Protein AF-A0A0M2K2W0-F1 (afdb_monomer_lite)

Structure (mmCIF, N/CA/C/O backbone):
data_AF-A0A0M2K2W0-F1
#
_entry.id   AF-A0A0M2K2W0-F1
#
loop_
_atom_site.group_PDB
_atom_site.id
_atom_site.type_symbol
_atom_site.label_atom_id
_atom_site.label_alt_id
_atom_site.label_comp_id
_atom_site.label_asym_id
_atom_site.label_entity_id
_atom_site.label_seq_id
_atom_site.pdbx_PDB_ins_code
_atom_site.Cartn_x
_atom_site.Cartn_y
_atom_site.Cartn_z
_atom_site.occupancy
_atom_site.B_iso_or_equiv
_atom_site.auth_seq_id
_atom_site.auth_comp_id
_atom_site.auth_asym_id
_atom_site.auth_atom_id
_atom_site.pdbx_PDB_model_num
ATOM 1 N N . MET A 1 1 ? 13.405 19.828 15.720 1.00 32.12 1 MET A N 1
ATOM 2 C CA . MET A 1 1 ? 12.940 18.439 15.913 1.00 32.12 1 MET A CA 1
ATOM 3 C C . MET A 1 1 ? 11.453 18.413 15.608 1.00 32.12 1 MET A C 1
ATOM 5 O O . MET A 1 1 ? 10.683 18.922 16.408 1.00 32.12 1 MET A O 1
ATOM 9 N N . SER A 1 2 ? 11.065 17.957 14.414 1.00 41.44 2 SER A N 1
ATOM 10 C CA . SER A 1 2 ? 9.647 17.821 14.065 1.00 41.44 2 SER A CA 1
ATOM 11 C C . SER A 1 2 ? 9.155 16.513 14.670 1.00 41.44 2 SER A C 1
ATOM 13 O O . SER A 1 2 ? 9.698 15.455 14.352 1.00 41.44 2 SER A O 1
ATOM 15 N N . ILE A 1 3 ? 8.200 16.587 15.592 1.00 45.81 3 ILE A N 1
ATOM 16 C CA . ILE A 1 3 ? 7.517 15.407 16.118 1.00 45.81 3 ILE A CA 1
ATOM 17 C C . ILE A 1 3 ? 6.744 14.850 14.922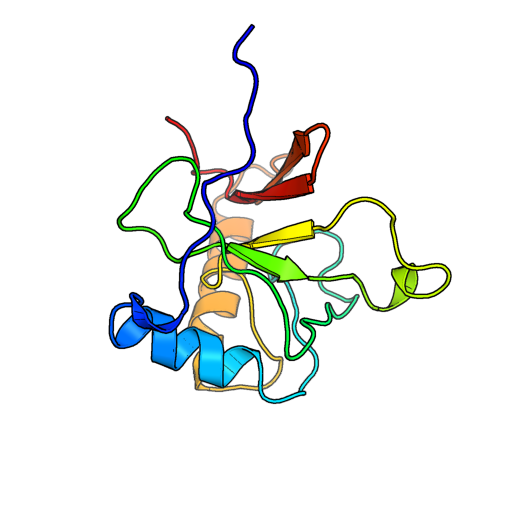 1.00 45.81 3 ILE A C 1
ATOM 19 O O . ILE A 1 3 ? 5.744 15.439 14.521 1.00 45.81 3 ILE A O 1
ATOM 23 N N . ARG A 1 4 ? 7.251 13.790 14.281 1.00 58.38 4 ARG A N 1
ATOM 24 C CA . ARG A 1 4 ? 6.547 13.119 13.181 1.00 58.38 4 ARG A CA 1
ATOM 25 C C . ARG A 1 4 ? 5.328 12.424 13.788 1.00 58.38 4 ARG A C 1
ATOM 27 O O . ARG A 1 4 ? 5.409 11.303 14.276 1.00 58.38 4 ARG A O 1
ATOM 34 N N . THR A 1 5 ? 4.228 13.161 13.882 1.00 59.94 5 THR A N 1
ATOM 35 C CA . THR A 1 5 ? 2.923 12.664 14.313 1.00 59.94 5 THR A CA 1
ATOM 36 C C . THR A 1 5 ? 2.387 11.701 13.265 1.00 59.94 5 THR A C 1
ATOM 38 O O . THR A 1 5 ? 2.499 11.976 12.071 1.00 59.94 5 THR A O 1
ATOM 41 N N . VAL A 1 6 ? 1.786 10.595 13.710 1.00 64.06 6 VAL A N 1
ATOM 42 C CA . VAL A 1 6 ? 1.026 9.705 12.825 1.00 64.06 6 VAL A CA 1
ATOM 43 C C . VAL A 1 6 ? -0.037 10.527 12.105 1.00 64.06 6 VAL A C 1
ATOM 45 O O . VAL A 1 6 ? -0.693 11.380 12.711 1.00 64.06 6 VAL A O 1
ATOM 48 N N . SER A 1 7 ? -0.175 10.291 10.804 1.00 66.44 7 SER A N 1
ATOM 49 C CA . SER A 1 7 ? -1.179 10.949 9.980 1.00 66.44 7 SER A CA 1
ATOM 50 C C . SER A 1 7 ? -2.582 10.779 10.566 1.00 66.44 7 SER A C 1
ATOM 52 O O . SER A 1 7 ? -2.862 9.767 11.201 1.00 66.44 7 SER A O 1
ATOM 54 N N . PRO A 1 8 ? -3.504 11.730 10.367 1.00 75.88 8 PRO A N 1
ATOM 55 C CA . PRO A 1 8 ? -4.855 11.600 10.898 1.00 75.88 8 PRO A CA 1
ATOM 56 C C . PRO A 1 8 ? -5.592 10.412 10.267 1.00 75.88 8 PRO A C 1
ATOM 58 O O . PRO A 1 8 ? -5.419 10.118 9.079 1.00 75.88 8 PRO A O 1
ATOM 61 N N . LEU A 1 9 ? -6.440 9.766 11.070 1.00 82.69 9 LEU A N 1
ATOM 62 C CA . LEU A 1 9 ? -7.324 8.688 10.636 1.00 82.69 9 LEU A CA 1
ATOM 63 C C . LEU A 1 9 ? -8.255 9.182 9.516 1.00 82.69 9 LEU A C 1
ATOM 65 O O . LEU A 1 9 ? -8.742 10.316 9.541 1.00 82.69 9 LEU A O 1
ATOM 69 N N . VAL A 1 10 ? -8.509 8.319 8.542 1.00 80.44 10 VAL A N 1
ATOM 70 C CA . VAL A 1 10 ? -9.434 8.541 7.433 1.00 80.44 10 VAL A CA 1
ATOM 71 C C . VAL A 1 10 ? -10.624 7.616 7.606 1.00 80.44 10 VAL A C 1
ATOM 73 O O . VAL A 1 10 ? -10.471 6.407 7.776 1.00 80.44 10 VAL A O 1
ATOM 76 N N . ILE A 1 11 ? -11.826 8.175 7.517 1.00 79.75 11 ILE A N 1
ATOM 77 C CA . ILE A 1 11 ? -13.041 7.370 7.479 1.00 79.75 11 ILE A CA 1
ATOM 78 C C . ILE A 1 11 ? -13.175 6.817 6.058 1.00 79.75 11 ILE A C 1
ATOM 80 O O . ILE A 1 11 ? -13.227 7.581 5.097 1.00 79.75 11 ILE A O 1
ATOM 84 N N . ALA A 1 12 ? -13.274 5.494 5.899 1.00 74.38 12 ALA A N 1
ATOM 85 C CA . ALA A 1 12 ? -13.389 4.859 4.578 1.00 74.38 12 ALA A CA 1
ATOM 86 C C . ALA A 1 12 ? -14.553 5.433 3.734 1.00 74.38 12 ALA A C 1
ATOM 88 O O . ALA A 1 12 ? -14.460 5.555 2.508 1.00 74.38 12 ALA A O 1
ATOM 89 N N . ALA A 1 13 ? -15.632 5.860 4.403 1.00 74.50 13 ALA A N 1
ATOM 90 C CA . ALA A 1 13 ? -16.786 6.526 3.800 1.00 74.50 13 ALA A CA 1
ATOM 91 C C . ALA A 1 13 ? -16.445 7.852 3.082 1.00 74.50 13 ALA A C 1
ATOM 93 O O . ALA A 1 13 ? -17.166 8.238 2.163 1.00 74.50 13 ALA A O 1
ATOM 94 N N . GLU A 1 14 ? -15.342 8.505 3.449 1.00 83.56 14 GLU A N 1
ATOM 95 C CA . GLU A 1 14 ? -14.880 9.788 2.901 1.00 83.56 14 GLU A CA 1
ATOM 96 C C . GLU A 1 14 ? -13.894 9.621 1.736 1.00 83.56 14 GLU A C 1
ATOM 98 O O . GLU A 1 14 ? -13.482 10.604 1.119 1.00 83.56 14 GLU A O 1
ATOM 103 N N . LEU A 1 15 ? -13.510 8.383 1.406 1.00 84.69 15 LEU A N 1
ATOM 104 C CA . LEU A 1 15 ? -12.627 8.120 0.277 1.00 84.69 15 LEU A CA 1
ATOM 105 C C . LEU A 1 15 ? -13.292 8.475 -1.052 1.00 84.69 15 LEU A C 1
ATOM 107 O O . LEU A 1 15 ? -14.423 8.070 -1.334 1.00 84.69 15 LEU A O 1
ATOM 111 N N . GLY A 1 16 ? -12.528 9.146 -1.916 1.00 88.25 16 GLY A N 1
ATOM 112 C CA . GLY A 1 16 ? -12.872 9.282 -3.326 1.00 88.25 16 GLY A CA 1
ATOM 113 C C . GLY A 1 16 ? -12.995 7.915 -4.010 1.00 88.25 16 GLY A C 1
ATOM 114 O O . GLY A 1 16 ? -12.414 6.921 -3.570 1.00 88.25 16 GLY A O 1
ATOM 115 N N . ARG A 1 17 ? -13.734 7.868 -5.126 1.00 90.94 17 ARG A N 1
ATOM 116 C CA . ARG A 1 17 ? -14.077 6.620 -5.837 1.00 90.94 17 ARG A CA 1
ATOM 117 C C . ARG A 1 17 ? -12.861 5.743 -6.143 1.00 90.94 17 ARG A C 1
ATOM 119 O O . ARG A 1 17 ? -12.923 4.537 -5.937 1.00 90.94 17 ARG A O 1
ATOM 126 N N . TYR A 1 18 ? -11.774 6.350 -6.620 1.00 91.81 18 TYR A N 1
ATOM 127 C CA . TYR A 1 18 ? -10.551 5.625 -6.959 1.00 91.81 18 TYR A CA 1
ATOM 128 C C . TYR A 1 18 ? -9.899 4.991 -5.723 1.00 91.81 18 TYR A C 1
ATOM 130 O O . TYR A 1 18 ? -9.664 3.788 -5.713 1.00 91.81 18 TYR A O 1
ATOM 138 N N . ALA A 1 19 ? -9.693 5.771 -4.655 1.00 91.94 19 ALA A N 1
ATOM 139 C CA . ALA A 1 19 ? -9.098 5.276 -3.415 1.00 91.94 19 ALA A CA 1
ATOM 140 C C . ALA A 1 19 ? -9.934 4.156 -2.782 1.00 91.94 19 ALA A C 1
ATOM 142 O O . ALA A 1 19 ? -9.375 3.164 -2.328 1.00 91.94 19 ALA A O 1
ATOM 143 N N . ARG A 1 20 ? -11.270 4.276 -2.813 1.00 92.38 20 ARG A N 1
ATOM 144 C CA . ARG A 1 20 ? -12.160 3.208 -2.345 1.00 92.38 20 ARG A CA 1
ATOM 145 C C . ARG A 1 20 ? -12.042 1.948 -3.192 1.00 92.38 20 ARG A C 1
ATOM 147 O O . ARG A 1 20 ? -11.820 0.883 -2.644 1.00 92.38 20 ARG A O 1
ATOM 154 N N . SER A 1 21 ? -12.130 2.072 -4.516 1.00 92.88 21 SER A N 1
ATOM 155 C CA . SER A 1 21 ? -11.994 0.917 -5.409 1.00 92.88 21 SER A CA 1
ATOM 156 C C . SER A 1 21 ? -10.644 0.221 -5.243 1.00 92.88 21 SER A C 1
ATOM 158 O O . SER A 1 21 ? -10.575 -0.997 -5.370 1.00 92.88 21 SER A O 1
ATOM 160 N N . ARG A 1 22 ? -9.573 0.984 -4.986 1.00 94.12 22 ARG A N 1
ATOM 161 C CA . ARG A 1 22 ? -8.244 0.430 -4.729 1.00 94.12 22 ARG A CA 1
ATOM 162 C C . ARG A 1 22 ? -8.187 -0.286 -3.383 1.00 94.12 22 ARG A C 1
ATOM 164 O O . ARG A 1 22 ? -7.666 -1.390 -3.342 1.00 94.12 22 ARG A O 1
ATOM 171 N N . LEU A 1 23 ? -8.744 0.308 -2.327 1.00 93.00 23 LEU A N 1
ATOM 172 C CA . LEU A 1 23 ? -8.866 -0.334 -1.017 1.00 93.00 23 LEU A CA 1
ATOM 173 C C . LEU A 1 23 ? -9.620 -1.661 -1.121 1.00 93.00 23 LEU A C 1
ATOM 175 O O . LEU A 1 23 ? -9.054 -2.689 -0.777 1.00 93.00 23 LEU A O 1
ATOM 179 N N . ASP A 1 24 ? -10.845 -1.630 -1.654 1.00 91.56 24 ASP A N 1
ATOM 180 C CA . ASP A 1 24 ? -11.713 -2.807 -1.767 1.00 91.56 24 ASP A CA 1
ATOM 181 C C . ASP A 1 24 ? -11.031 -3.924 -2.565 1.00 91.56 24 ASP A C 1
ATOM 183 O O . ASP A 1 24 ? -11.154 -5.096 -2.225 1.00 91.56 24 ASP A O 1
ATOM 187 N N . HIS A 1 25 ? -10.290 -3.555 -3.618 1.00 93.19 25 HIS A N 1
ATOM 188 C CA . HIS A 1 25 ? -9.501 -4.506 -4.386 1.00 93.19 25 HIS A CA 1
ATOM 189 C C . HIS A 1 25 ? -8.395 -5.138 -3.540 1.00 93.19 25 HIS A C 1
ATOM 191 O O . HIS A 1 25 ? -8.291 -6.355 -3.527 1.00 93.19 25 HIS A O 1
ATOM 197 N N . LEU A 1 26 ? -7.574 -4.330 -2.864 1.00 93.00 26 LEU A N 1
ATOM 198 C CA . LEU A 1 26 ? -6.411 -4.801 -2.106 1.00 93.00 26 LEU A CA 1
ATOM 199 C C . LEU A 1 26 ? -6.792 -5.601 -0.853 1.00 93.00 26 LEU A C 1
ATOM 201 O O . LEU A 1 26 ? -6.021 -6.433 -0.399 1.00 93.00 26 LEU A O 1
ATOM 205 N N . THR A 1 27 ? -7.970 -5.373 -0.279 1.00 90.31 27 THR A N 1
ATOM 206 C CA . THR A 1 27 ? -8.425 -6.086 0.922 1.00 90.31 27 THR A CA 1
ATOM 207 C C . THR A 1 27 ? -9.360 -7.255 0.595 1.00 90.31 27 THR A C 1
ATOM 209 O O . THR A 1 27 ? -10.261 -7.555 1.377 1.00 90.31 27 THR A O 1
ATOM 212 N N . ASP A 1 28 ? -9.175 -7.917 -0.553 1.00 88.69 28 ASP A N 1
ATOM 213 C CA . ASP A 1 28 ? -10.007 -9.050 -1.001 1.00 88.69 28 ASP A CA 1
ATOM 214 C C . ASP A 1 28 ? -9.642 -10.401 -0.344 1.00 88.69 28 ASP A C 1
ATOM 216 O O . ASP A 1 28 ? -10.283 -11.422 -0.602 1.00 88.69 28 ASP A O 1
ATOM 220 N N . GLY A 1 29 ? -8.638 -10.399 0.540 1.00 86.69 29 GLY A N 1
ATOM 221 C CA . GLY A 1 29 ? -8.155 -11.570 1.273 1.00 86.69 29 GLY A CA 1
ATOM 222 C C . GLY A 1 29 ? -7.011 -12.317 0.586 1.00 86.69 29 GLY A C 1
ATOM 223 O O . GLY A 1 29 ? -6.517 -13.299 1.142 1.00 86.69 29 GLY A O 1
ATOM 224 N N . ARG A 1 30 ? -6.568 -11.878 -0.597 1.00 90.25 30 ARG A N 1
ATOM 225 C CA . ARG A 1 30 ? -5.352 -12.398 -1.235 1.00 90.25 30 ARG A CA 1
ATOM 226 C C . ARG A 1 30 ? -4.091 -11.832 -0.563 1.00 90.25 30 ARG A C 1
ATOM 228 O O . ARG A 1 30 ? -4.144 -10.753 0.025 1.00 90.25 30 ARG A O 1
ATOM 235 N N . PRO A 1 31 ? -2.941 -12.524 -0.679 1.00 91.06 31 PRO A N 1
ATOM 236 C CA . PRO A 1 31 ? -1.664 -11.994 -0.211 1.00 91.06 31 PRO A CA 1
ATOM 237 C C . PRO A 1 31 ? -1.319 -10.665 -0.892 1.00 91.06 31 PRO A C 1
ATOM 239 O O . PRO A 1 31 ? -1.359 -10.565 -2.124 1.00 91.06 31 PRO A O 1
ATOM 242 N N . LEU A 1 32 ? -0.969 -9.666 -0.085 1.00 93.25 32 LEU A N 1
ATOM 243 C CA . LEU A 1 32 ? -0.482 -8.371 -0.545 1.00 93.25 32 LEU A CA 1
ATOM 244 C C . LEU A 1 32 ? 1.035 -8.315 -0.444 1.00 93.25 32 LEU A C 1
ATOM 246 O O . LEU A 1 32 ? 1.630 -8.949 0.414 1.00 93.25 32 LEU A O 1
ATOM 250 N N . TYR A 1 33 ? 1.650 -7.503 -1.288 1.00 94.62 33 TYR A N 1
ATOM 251 C CA . TYR A 1 33 ? 3.090 -7.294 -1.335 1.00 94.62 33 TYR A CA 1
ATOM 252 C C . TYR A 1 33 ? 3.388 -5.809 -1.492 1.00 94.62 33 TYR A C 1
ATOM 254 O O . TYR A 1 33 ? 2.508 -5.025 -1.873 1.00 94.62 33 TYR A O 1
ATOM 262 N N . ILE A 1 34 ? 4.634 -5.441 -1.205 1.00 95.25 34 ILE A N 1
ATOM 263 C CA . ILE A 1 34 ? 5.159 -4.087 -1.375 1.00 95.25 34 ILE A CA 1
ATOM 264 C C . ILE A 1 34 ? 6.278 -4.152 -2.424 1.00 95.25 34 ILE A C 1
ATOM 266 O O . ILE A 1 34 ? 7.425 -4.423 -2.065 1.00 95.25 34 ILE A O 1
ATOM 270 N N . PRO A 1 35 ? 5.961 -3.957 -3.717 1.00 94.81 35 PRO A N 1
ATOM 271 C CA . PRO A 1 35 ? 6.957 -3.990 -4.784 1.00 94.81 35 PRO A CA 1
ATOM 272 C C . PRO A 1 35 ? 8.092 -2.996 -4.531 1.00 94.81 35 PRO A C 1
ATOM 274 O O . PRO A 1 35 ? 7.828 -1.847 -4.173 1.00 94.81 35 PRO A O 1
ATOM 277 N N . GLY A 1 36 ? 9.342 -3.422 -4.727 1.00 90.69 36 GLY A N 1
ATOM 278 C CA . GLY A 1 36 ? 10.521 -2.569 -4.550 1.00 90.69 36 GLY A CA 1
ATOM 279 C C . GLY A 1 36 ? 10.942 -2.326 -3.096 1.00 90.69 36 GLY A C 1
ATOM 280 O O . GLY A 1 36 ? 11.899 -1.587 -2.858 1.00 90.69 36 GLY A O 1
ATOM 281 N N . PHE A 1 37 ? 10.254 -2.924 -2.120 1.00 89.38 37 PHE A N 1
ATOM 282 C CA . PHE A 1 37 ? 10.705 -2.961 -0.730 1.00 89.38 37 PHE A CA 1
ATOM 283 C C . PHE A 1 37 ? 11.513 -4.239 -0.473 1.00 89.38 37 PHE A C 1
ATOM 285 O O . PHE A 1 37 ? 11.187 -5.292 -1.010 1.00 89.38 37 PHE A O 1
ATOM 292 N N . ASP A 1 38 ? 12.551 -4.172 0.365 1.00 76.50 38 ASP A N 1
ATOM 293 C CA . ASP A 1 38 ? 13.526 -5.265 0.562 1.00 76.50 38 ASP A CA 1
ATOM 294 C C . ASP A 1 38 ? 12.903 -6.608 1.001 1.00 76.50 38 ASP A C 1
ATOM 296 O O . ASP A 1 38 ? 13.532 -7.661 0.890 1.00 76.50 38 ASP A O 1
ATOM 300 N N . THR A 1 39 ? 11.660 -6.586 1.483 1.00 71.62 39 THR A N 1
ATOM 301 C CA . THR A 1 39 ? 10.874 -7.760 1.873 1.00 71.62 39 THR A CA 1
ATOM 302 C C . THR A 1 39 ? 9.757 -8.090 0.880 1.00 71.62 39 THR A C 1
ATOM 304 O O . THR A 1 39 ? 8.737 -8.642 1.265 1.00 71.62 39 THR A O 1
ATOM 307 N N . GLU A 1 40 ? 9.937 -7.803 -0.411 1.00 69.31 40 GLU A N 1
ATOM 308 C CA . GLU A 1 40 ? 8.958 -8.088 -1.475 1.00 69.31 40 GLU A CA 1
ATOM 309 C C . GLU A 1 40 ? 8.487 -9.554 -1.512 1.00 69.31 40 GLU A C 1
ATOM 311 O O . GLU A 1 40 ? 7.362 -9.830 -1.908 1.00 69.31 40 GLU A O 1
ATOM 316 N N . ALA A 1 41 ? 9.320 -10.498 -1.060 1.00 74.69 41 ALA A N 1
ATOM 317 C CA . ALA A 1 41 ? 8.962 -11.914 -0.954 1.00 74.69 41 ALA A CA 1
ATOM 318 C C . ALA A 1 41 ? 8.086 -12.254 0.271 1.00 74.69 41 ALA A C 1
ATOM 320 O O . ALA A 1 41 ? 7.532 -13.353 0.336 1.00 74.69 41 ALA A O 1
ATOM 321 N N . ASP A 1 42 ? 7.983 -11.349 1.245 1.00 83.75 42 ASP A N 1
ATOM 322 C CA . ASP A 1 42 ? 7.198 -11.521 2.463 1.00 83.75 42 ASP A CA 1
ATOM 323 C C . ASP A 1 42 ? 5.827 -10.854 2.290 1.00 83.75 42 ASP A C 1
ATOM 325 O O . ASP A 1 42 ? 5.744 -9.623 2.183 1.00 83.75 42 ASP A O 1
ATOM 329 N N . PRO A 1 43 ? 4.738 -11.636 2.216 1.00 88.06 43 PRO A N 1
ATOM 330 C CA . PRO A 1 43 ? 3.422 -11.059 2.075 1.00 88.06 43 PRO A CA 1
ATOM 331 C C . PRO A 1 43 ? 3.070 -10.220 3.302 1.00 88.06 43 PRO A C 1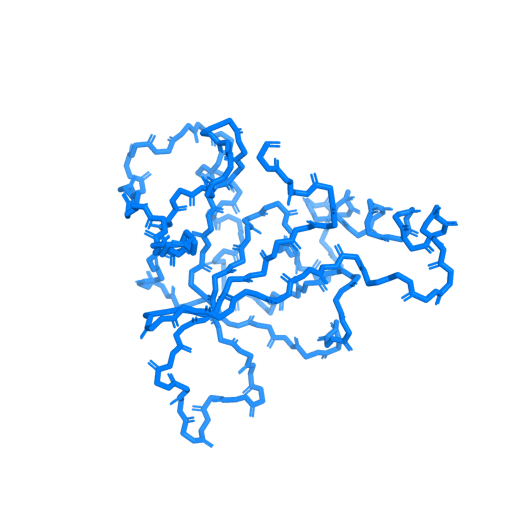
ATOM 333 O O . PRO A 1 43 ? 3.369 -10.553 4.448 1.00 88.06 43 PRO A O 1
ATOM 336 N N . VAL A 1 44 ? 2.358 -9.131 3.055 1.00 88.88 44 VAL A N 1
ATOM 337 C CA . VAL A 1 44 ? 1.703 -8.352 4.090 1.00 88.88 44 VAL A CA 1
ATOM 338 C C . VAL A 1 44 ? 0.223 -8.697 4.148 1.00 88.88 44 VAL A C 1
ATOM 340 O O . VAL A 1 44 ? -0.432 -8.995 3.149 1.00 88.88 44 VAL A O 1
ATOM 343 N N . VAL A 1 45 ? -0.322 -8.636 5.351 1.00 85.25 45 VAL A N 1
ATOM 344 C CA . VAL A 1 45 ? -1.722 -8.875 5.656 1.00 85.25 45 VAL A CA 1
ATOM 345 C C . VAL A 1 45 ? -2.342 -7.560 6.104 1.00 85.25 45 VAL A C 1
ATOM 347 O O . VAL A 1 45 ? -1.876 -6.917 7.047 1.00 85.25 45 VAL A O 1
ATOM 350 N N . ALA A 1 46 ? -3.428 -7.176 5.439 1.00 81.69 46 ALA A N 1
ATOM 351 C CA . ALA A 1 46 ? -4.344 -6.152 5.917 1.00 81.69 46 ALA A CA 1
ATOM 352 C C . ALA A 1 46 ? -5.563 -6.849 6.529 1.00 81.69 46 ALA A C 1
ATOM 354 O O . ALA A 1 46 ? -6.227 -7.652 5.874 1.00 81.69 46 ALA A O 1
ATOM 355 N N . THR A 1 47 ? -5.865 -6.578 7.798 1.00 64.94 47 THR A N 1
ATOM 356 C CA . THR A 1 47 ? -7.068 -7.140 8.428 1.00 64.94 47 THR A CA 1
ATOM 357 C C . THR A 1 47 ? -8.323 -6.441 7.894 1.00 64.94 47 THR A C 1
ATOM 359 O O . THR A 1 47 ? -8.277 -5.279 7.500 1.00 64.94 47 THR A O 1
ATOM 362 N N . GLY A 1 48 ? -9.484 -7.105 7.921 1.00 57.22 48 GLY A N 1
ATOM 363 C CA . GLY A 1 48 ? -10.759 -6.499 7.490 1.00 57.22 48 GLY A CA 1
ATOM 364 C C . GLY A 1 48 ? -11.206 -5.279 8.318 1.00 57.22 48 GLY A C 1
ATOM 365 O O . GLY A 1 48 ? -12.151 -4.590 7.946 1.00 57.22 48 GLY A O 1
ATOM 366 N N . THR A 1 49 ? -10.524 -4.996 9.432 1.00 66.38 49 THR A N 1
ATOM 367 C CA . THR A 1 49 ? -10.696 -3.804 10.278 1.00 66.38 49 THR A CA 1
ATOM 368 C C . THR A 1 49 ? -9.507 -2.844 10.186 1.00 66.38 49 THR A C 1
ATOM 370 O O . THR A 1 49 ? -9.324 -2.017 11.080 1.00 66.38 49 THR A O 1
ATOM 373 N N . ALA A 1 50 ? -8.663 -2.975 9.159 1.00 77.06 50 ALA A N 1
ATOM 374 C CA . ALA A 1 50 ? -7.467 -2.164 9.004 1.00 77.06 50 ALA A CA 1
ATOM 375 C C . ALA A 1 50 ? -7.820 -0.673 8.970 1.00 77.06 50 ALA A C 1
ATOM 377 O O . ALA A 1 50 ? -8.689 -0.215 8.223 1.00 77.06 50 ALA A O 1
ATOM 378 N N . ALA A 1 51 ? -7.137 0.085 9.822 1.00 86.31 51 ALA A N 1
ATOM 379 C CA . ALA A 1 51 ? -7.304 1.519 9.896 1.00 86.31 51 ALA A CA 1
ATOM 380 C C . ALA A 1 51 ? -6.658 2.188 8.677 1.00 86.31 51 ALA A C 1
ATOM 382 O O . ALA A 1 51 ? -5.613 1.761 8.178 1.00 86.31 51 ALA A O 1
ATOM 383 N N . LEU A 1 52 ? -7.298 3.258 8.212 1.00 90.94 52 LEU A N 1
ATOM 384 C CA . LEU A 1 52 ? -6.792 4.102 7.143 1.00 90.94 52 LEU A CA 1
ATOM 385 C C . LEU A 1 52 ? -6.310 5.424 7.706 1.00 90.94 52 LEU A C 1
ATOM 387 O O . LEU A 1 52 ? -6.965 6.017 8.559 1.00 90.94 52 LEU A O 1
ATOM 391 N N . TYR A 1 53 ? -5.209 5.924 7.169 1.00 91.06 53 TYR A N 1
ATOM 392 C CA . TYR A 1 53 ? -4.601 7.175 7.593 1.00 91.06 53 TYR A CA 1
ATOM 393 C C . TYR A 1 53 ? -4.293 8.040 6.378 1.00 91.06 53 TYR A C 1
ATOM 395 O O . TYR A 1 53 ? -4.075 7.538 5.277 1.00 91.06 53 TYR A O 1
ATOM 403 N N . ARG A 1 54 ? -4.279 9.363 6.544 1.00 89.94 54 ARG A N 1
ATOM 404 C CA . ARG A 1 54 ? -3.889 10.258 5.447 1.00 89.94 54 ARG A CA 1
ATOM 405 C C . ARG A 1 54 ? -2.426 10.038 5.075 1.00 89.94 54 ARG A C 1
ATOM 407 O O . ARG A 1 54 ? -1.618 9.636 5.908 1.00 89.94 54 ARG A O 1
ATOM 414 N N . HIS A 1 55 ? -2.062 10.359 3.842 1.00 89.50 55 HIS A N 1
ATOM 415 C CA . HIS A 1 55 ? -0.647 10.467 3.522 1.00 89.50 55 HIS A CA 1
ATOM 416 C C . HIS A 1 55 ? -0.046 11.683 4.259 1.00 89.50 55 HIS A C 1
ATOM 418 O O . HIS A 1 55 ? -0.688 12.739 4.280 1.00 89.50 55 HIS A O 1
ATOM 424 N N . PRO A 1 56 ? 1.135 11.566 4.894 1.00 84.75 56 PRO A N 1
ATOM 425 C CA . PRO A 1 56 ? 1.681 12.622 5.750 1.00 84.75 56 PRO A CA 1
ATOM 426 C C . PRO A 1 56 ? 2.117 13.881 4.9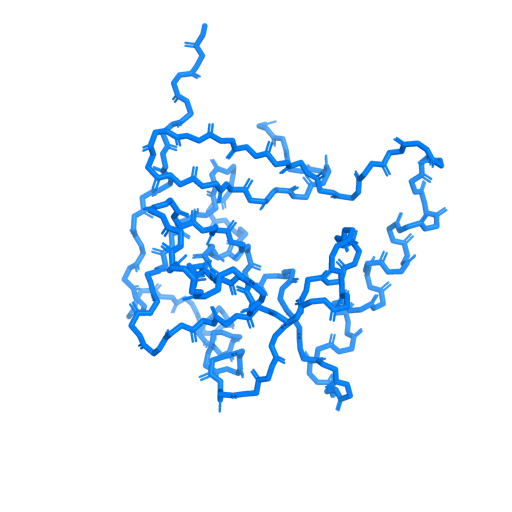92 1.00 84.75 56 PRO A C 1
ATOM 428 O O . PRO A 1 56 ? 2.171 14.948 5.599 1.00 84.75 56 PRO A O 1
ATOM 431 N N . TYR A 1 57 ? 2.409 13.776 3.692 1.00 83.81 57 TYR A N 1
ATOM 432 C CA . TYR A 1 57 ? 2.925 14.902 2.900 1.00 83.81 57 TYR A CA 1
ATOM 433 C C . TYR A 1 57 ? 1.938 15.466 1.879 1.00 83.81 57 TYR A C 1
ATOM 435 O O . TYR A 1 57 ? 2.053 16.630 1.507 1.00 83.81 57 TYR A O 1
ATOM 443 N N . SER A 1 58 ? 0.927 14.702 1.458 1.00 83.06 58 SER A N 1
ATOM 444 C CA . SER A 1 58 ? -0.060 15.202 0.501 1.00 83.06 58 SER A CA 1
ATOM 445 C C . SER A 1 58 ? -1.436 14.574 0.673 1.00 83.06 58 SER A C 1
ATOM 447 O O . SER A 1 58 ? -1.607 13.363 0.621 1.00 83.06 58 SER A O 1
ATOM 449 N N . VAL A 1 59 ? -2.470 15.410 0.760 1.00 81.25 59 VAL A N 1
ATOM 450 C CA . VAL A 1 59 ? -3.864 14.938 0.778 1.00 81.25 59 VAL A CA 1
ATOM 451 C C . VAL A 1 59 ? -4.349 14.411 -0.577 1.00 81.25 59 VAL A C 1
ATOM 453 O O . VAL A 1 59 ? -5.424 13.817 -0.631 1.00 81.25 59 VAL A O 1
ATOM 456 N N .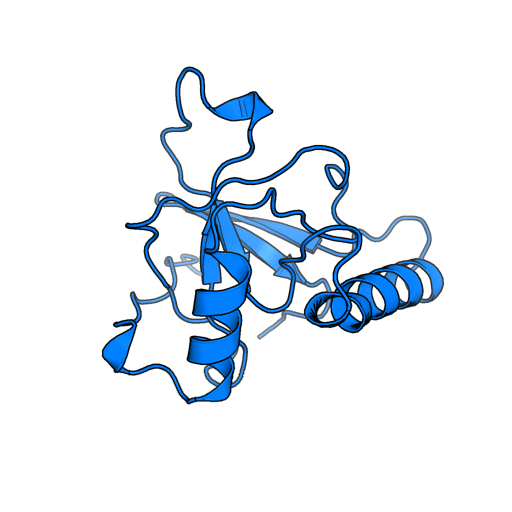 SER A 1 60 ? -3.601 14.648 -1.663 1.00 84.38 60 SER A N 1
ATOM 457 C CA . SER A 1 60 ? -3.916 14.102 -2.988 1.00 84.38 60 SER A CA 1
ATOM 458 C C . SER A 1 60 ? -3.360 12.694 -3.202 1.00 84.38 60 SER A C 1
ATOM 460 O O . SER A 1 60 ? -3.848 11.985 -4.082 1.00 84.38 60 SER A O 1
ATOM 462 N N . GLN A 1 61 ? -2.364 12.285 -2.410 1.00 89.38 61 GLN A N 1
ATOM 463 C CA . GLN A 1 61 ? -1.832 10.927 -2.447 1.00 89.38 61 GLN A CA 1
ATOM 464 C C . GLN A 1 61 ? -2.822 9.941 -1.826 1.00 89.38 61 GLN A C 1
ATOM 466 O O . GLN A 1 61 ? -3.686 10.301 -1.018 1.00 89.38 61 GLN A O 1
ATOM 471 N N . LEU A 1 62 ? -2.705 8.675 -2.231 1.00 92.88 62 LEU A N 1
ATOM 472 C CA . LEU A 1 62 ? -3.549 7.630 -1.676 1.00 92.88 62 LEU A CA 1
ATOM 473 C C . LEU A 1 62 ? -3.298 7.467 -0.161 1.00 92.88 62 LEU A C 1
ATOM 475 O O . LEU A 1 62 ? -2.166 7.634 0.297 1.00 92.88 62 LEU A O 1
ATOM 479 N N . PRO A 1 63 ? -4.347 7.152 0.622 1.00 93.56 63 PRO A N 1
ATOM 480 C CA . PRO A 1 63 ? -4.220 6.884 2.051 1.00 93.56 63 PRO A CA 1
ATOM 481 C C . PRO A 1 63 ? -3.242 5.748 2.370 1.00 93.56 63 PRO A C 1
ATOM 483 O O . PRO A 1 63 ? -3.004 4.865 1.547 1.00 93.56 63 PRO A O 1
ATOM 486 N N . LEU A 1 64 ? -2.755 5.741 3.607 1.00 93.69 64 LEU A N 1
ATOM 487 C CA . LEU A 1 64 ? -2.005 4.645 4.207 1.00 93.69 64 LEU A CA 1
ATOM 488 C C . LEU A 1 64 ? -2.963 3.629 4.840 1.00 93.69 64 LEU A C 1
ATOM 490 O O . LEU A 1 64 ? -3.938 4.023 5.480 1.00 93.69 64 LEU A O 1
ATOM 494 N N . LEU A 1 65 ? -2.653 2.345 4.707 1.00 93.31 65 LEU A N 1
ATOM 495 C CA . LEU A 1 65 ? -3.365 1.219 5.304 1.00 93.31 65 LEU A CA 1
ATOM 496 C C . LEU A 1 65 ? -2.501 0.568 6.382 1.00 93.31 65 LEU A C 1
ATOM 498 O O . LEU A 1 65 ? -1.294 0.409 6.190 1.00 93.31 65 LEU A O 1
ATOM 502 N N . THR A 1 66 ? -3.115 0.168 7.496 1.00 90.81 66 THR A N 1
ATOM 503 C CA . THR A 1 66 ? -2.445 -0.706 8.463 1.00 90.81 66 THR A CA 1
ATOM 504 C C . THR A 1 66 ? -2.227 -2.094 7.882 1.00 90.81 66 THR A C 1
ATOM 506 O O . THR A 1 66 ? -3.186 -2.775 7.517 1.00 90.81 66 THR A O 1
ATOM 509 N N . VAL A 1 67 ? -0.969 -2.522 7.860 1.00 89.62 67 VAL A N 1
ATOM 510 C CA . VAL A 1 67 ? -0.550 -3.853 7.429 1.00 89.62 67 VAL A CA 1
ATOM 511 C C . VAL A 1 67 ? 0.368 -4.496 8.467 1.00 89.62 67 VAL A C 1
ATOM 513 O O . VAL A 1 67 ? 0.957 -3.822 9.316 1.00 89.62 67 VAL A O 1
ATOM 516 N N . HIS A 1 68 ? 0.495 -5.813 8.382 1.00 86.94 68 HIS A N 1
ATOM 517 C CA . HIS A 1 68 ? 1.450 -6.610 9.143 1.00 86.94 68 HIS A CA 1
ATOM 518 C C . HIS A 1 68 ? 2.161 -7.556 8.183 1.00 86.94 68 HIS A C 1
ATOM 520 O O . HIS A 1 68 ? 1.514 -8.092 7.295 1.00 86.94 68 HIS A O 1
ATOM 526 N N . PHE A 1 69 ? 3.459 -7.781 8.349 1.00 84.56 69 PHE A N 1
ATOM 527 C CA . PHE A 1 69 ? 4.146 -8.825 7.588 1.00 84.56 69 PHE A CA 1
ATOM 528 C C . PHE A 1 69 ? 3.749 -10.192 8.132 1.00 84.56 69 PHE A C 1
ATOM 530 O O . PHE A 1 69 ? 3.668 -10.353 9.353 1.00 84.56 69 PHE A O 1
ATOM 537 N N . ASP A 1 70 ? 3.496 -11.151 7.245 1.00 78.69 70 ASP A N 1
ATOM 538 C CA . ASP A 1 70 ? 3.025 -12.493 7.601 1.00 78.69 70 ASP A CA 1
ATOM 539 C C . ASP A 1 70 ? 4.030 -13.202 8.522 1.00 78.69 70 ASP A C 1
ATOM 541 O O . ASP A 1 70 ? 3.657 -13.797 9.534 1.00 78.69 70 ASP A O 1
ATOM 545 N N . THR A 1 71 ? 5.330 -13.004 8.271 1.00 76.38 71 THR A N 1
ATOM 546 C CA . THR A 1 71 ? 6.411 -13.511 9.135 1.00 76.38 71 THR A CA 1
ATOM 547 C C . THR A 1 71 ? 6.436 -12.906 10.542 1.00 76.38 71 THR A C 1
ATOM 549 O O . THR A 1 71 ? 7.036 -13.488 11.446 1.00 76.38 71 THR A O 1
ATOM 552 N N . MET A 1 72 ? 5.787 -11.757 10.756 1.00 69.69 72 MET A N 1
ATOM 553 C CA . MET A 1 72 ? 5.742 -11.052 12.041 1.00 69.69 72 MET A CA 1
ATOM 554 C C . MET A 1 72 ? 4.447 -11.299 12.828 1.00 69.69 72 MET A C 1
ATOM 556 O O . MET A 1 72 ? 4.241 -10.669 13.862 1.00 69.69 72 MET A O 1
ATOM 560 N N . LEU A 1 73 ? 3.548 -12.175 12.370 1.00 66.38 73 LEU A N 1
ATOM 561 C CA . LEU A 1 73 ? 2.216 -12.309 12.974 1.00 66.38 73 LEU A CA 1
ATOM 562 C C . LEU A 1 73 ? 2.172 -13.037 14.331 1.00 66.38 73 LEU A C 1
ATOM 564 O O . LEU A 1 73 ? 1.141 -12.942 15.000 1.00 66.38 73 LEU A O 1
ATOM 568 N N . ASP A 1 74 ? 3.246 -13.702 14.782 1.00 67.81 74 ASP A N 1
ATOM 569 C CA . ASP A 1 74 ? 3.253 -14.412 16.073 1.00 67.81 74 ASP A CA 1
ATOM 570 C C . ASP A 1 74 ? 4.542 -14.204 16.907 1.00 67.81 74 ASP A C 1
ATOM 572 O O . ASP A 1 74 ? 5.577 -14.808 16.607 1.00 67.81 74 ASP A O 1
ATOM 576 N N . PRO A 1 75 ? 4.504 -13.375 17.974 1.00 66.12 75 PRO A N 1
ATOM 577 C CA . PRO A 1 75 ? 3.394 -12.507 18.369 1.00 66.12 75 PRO A CA 1
ATOM 578 C C . PRO A 1 75 ? 3.277 -11.296 17.435 1.00 66.12 75 PRO A C 1
ATOM 580 O O . PRO A 1 75 ? 4.287 -10.725 17.026 1.00 66.12 75 PRO A O 1
ATOM 583 N N . ALA A 1 76 ? 2.047 -10.852 17.165 1.00 65.25 76 ALA A N 1
ATOM 584 C CA . ALA A 1 76 ? 1.808 -9.661 16.355 1.00 65.25 76 ALA A CA 1
ATOM 585 C C . ALA A 1 76 ? 2.574 -8.434 16.903 1.00 65.25 76 ALA A C 1
ATOM 587 O O . ALA A 1 76 ? 2.621 -8.228 18.124 1.00 65.25 76 ALA A O 1
ATOM 588 N N . PRO A 1 77 ? 3.152 -7.588 16.030 1.00 69.12 77 PRO A N 1
ATOM 589 C CA . PRO A 1 77 ? 3.935 -6.445 16.465 1.00 69.12 77 PRO A CA 1
ATOM 590 C C . PRO A 1 77 ? 3.052 -5.436 17.200 1.00 69.12 77 PRO A C 1
ATOM 592 O O . PRO A 1 77 ? 1.931 -5.140 16.788 1.00 69.12 77 PRO A O 1
ATOM 595 N N . VAL A 1 78 ? 3.594 -4.862 18.277 1.00 71.88 78 VAL A N 1
ATOM 596 C CA . VAL A 1 78 ? 2.914 -3.824 19.073 1.00 71.88 78 VAL A CA 1
ATOM 597 C C . VAL A 1 78 ? 2.672 -2.559 18.240 1.00 71.88 78 VAL A C 1
ATOM 599 O O . VAL A 1 78 ? 1.672 -1.869 18.433 1.00 71.88 78 VAL A O 1
ATOM 602 N N . THR A 1 79 ? 3.574 -2.270 17.301 1.00 80.12 79 THR A N 1
ATOM 603 C CA . THR A 1 79 ? 3.524 -1.083 16.447 1.00 80.12 79 THR A CA 1
ATOM 604 C C . THR A 1 79 ? 3.040 -1.462 15.042 1.00 80.12 79 THR A C 1
ATOM 606 O O . THR A 1 79 ? 3.688 -2.283 14.388 1.00 80.12 79 THR A O 1
ATOM 609 N N . PRO A 1 80 ? 1.934 -0.878 14.544 1.00 84.00 80 PRO A N 1
ATOM 610 C CA . PRO A 1 80 ? 1.431 -1.156 13.202 1.00 84.00 80 PRO A CA 1
ATOM 611 C C . PRO A 1 80 ? 2.351 -0.583 12.120 1.00 84.00 80 PRO A C 1
ATOM 613 O O . PRO A 1 80 ? 2.933 0.491 12.299 1.00 84.00 80 PRO A O 1
ATOM 616 N N . TRP A 1 81 ? 2.411 -1.259 10.971 1.00 89.75 81 TRP A N 1
ATOM 617 C CA . TRP A 1 81 ? 3.021 -0.712 9.761 1.00 89.75 81 TRP A CA 1
ATOM 618 C C . TRP A 1 81 ? 1.965 -0.001 8.922 1.00 89.75 81 TRP A C 1
ATOM 620 O O . TRP A 1 81 ? 0.866 -0.515 8.731 1.00 89.75 81 TRP A O 1
ATOM 630 N N . LEU A 1 82 ? 2.288 1.190 8.430 1.00 92.56 82 LEU A N 1
ATOM 631 C CA . LEU A 1 82 ? 1.433 1.996 7.570 1.00 92.56 82 LEU A CA 1
ATOM 632 C C . LEU A 1 82 ? 2.066 2.101 6.188 1.00 92.56 82 LEU A C 1
ATOM 634 O O . LEU A 1 82 ? 3.167 2.634 6.049 1.00 92.56 82 LEU A O 1
ATOM 638 N N . VAL A 1 83 ? 1.349 1.619 5.174 1.00 93.62 83 VAL A N 1
ATOM 639 C CA . VAL A 1 83 ? 1.812 1.596 3.780 1.00 93.62 83 VAL A CA 1
ATOM 640 C C . VAL A 1 83 ? 0.743 2.210 2.887 1.00 93.62 83 VAL A C 1
ATOM 642 O O . VAL A 1 83 ? -0.441 1.909 3.034 1.00 93.62 83 VAL A O 1
ATOM 645 N N . SER A 1 84 ? 1.138 3.090 1.968 1.00 94.56 84 SER A N 1
ATOM 646 C CA . SER A 1 84 ? 0.200 3.701 1.019 1.00 94.56 84 SER A CA 1
ATOM 647 C C . SER A 1 84 ? -0.459 2.647 0.135 1.00 94.56 84 SER A C 1
ATOM 649 O O . SER A 1 84 ? 0.218 1.766 -0.394 1.00 94.56 84 SER A O 1
ATOM 651 N N . LEU A 1 85 ? -1.765 2.789 -0.123 1.00 94.81 85 LEU A N 1
ATOM 652 C CA . LEU A 1 85 ? -2.487 1.946 -1.089 1.00 94.81 85 LEU A CA 1
ATOM 653 C C . LEU A 1 85 ? -1.867 1.991 -2.500 1.00 94.81 85 LEU A C 1
ATOM 655 O O . LEU A 1 85 ? -2.133 1.107 -3.317 1.00 94.81 85 LEU A O 1
ATOM 659 N N . ALA A 1 86 ? -1.071 3.024 -2.798 1.00 95.00 86 ALA A N 1
ATOM 660 C CA . ALA A 1 86 ? -0.323 3.143 -4.047 1.00 95.00 86 ALA A CA 1
ATOM 661 C C . ALA A 1 86 ? 0.774 2.076 -4.190 1.00 95.00 86 ALA A C 1
ATOM 663 O O . ALA A 1 86 ? 1.037 1.637 -5.304 1.00 95.00 86 ALA A O 1
ATOM 664 N N . HIS A 1 87 ? 1.366 1.635 -3.076 1.00 95.38 87 HIS A N 1
ATOM 665 C CA . HIS A 1 87 ? 2.520 0.729 -3.051 1.00 95.38 87 HIS A CA 1
ATOM 666 C C . HIS A 1 87 ? 2.157 -0.706 -2.673 1.00 95.38 87 HIS A C 1
ATOM 668 O O . HIS A 1 87 ? 3.033 -1.548 -2.549 1.00 95.38 87 HIS A O 1
ATOM 674 N N . LEU A 1 88 ? 0.871 -0.994 -2.483 1.00 95.31 88 LEU A N 1
ATOM 675 C CA . LEU A 1 88 ? 0.383 -2.341 -2.220 1.00 95.31 88 LEU A CA 1
ATOM 676 C C . LEU A 1 88 ? -0.090 -2.986 -3.518 1.00 95.31 88 LEU A C 1
ATOM 678 O O . LEU A 1 88 ? -0.786 -2.348 -4.316 1.00 95.31 88 LEU A O 1
ATOM 682 N N . ALA A 1 89 ? 0.254 -4.254 -3.713 1.00 96.31 89 ALA A N 1
ATOM 683 C CA . ALA A 1 89 ? -0.084 -5.006 -4.913 1.00 96.31 89 ALA A CA 1
ATOM 684 C C . ALA A 1 89 ? -0.263 -6.500 -4.624 1.00 96.31 89 ALA A C 1
ATOM 686 O O . ALA A 1 89 ? 0.405 -7.061 -3.765 1.00 96.31 89 ALA A O 1
ATOM 687 N N . HIS A 1 90 ? -1.124 -7.162 -5.395 1.00 95.44 90 HIS 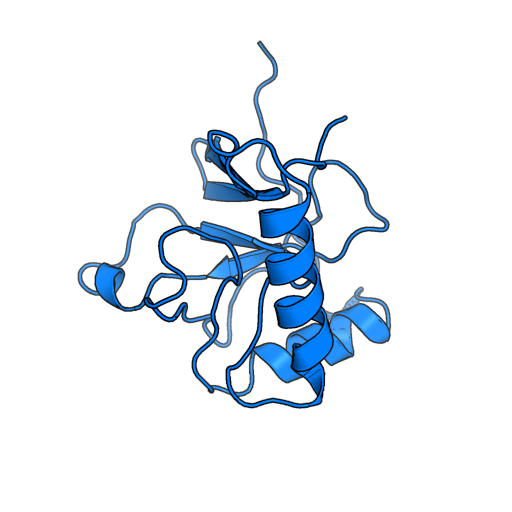A N 1
ATOM 688 C CA . HIS A 1 90 ? -1.135 -8.621 -5.487 1.00 95.44 90 HIS A CA 1
ATOM 689 C C . HIS A 1 90 ? -0.162 -9.083 -6.578 1.00 95.44 90 HIS A C 1
ATOM 691 O O . HIS A 1 90 ? -0.024 -8.406 -7.606 1.00 95.44 90 HIS A O 1
ATOM 697 N N . HIS A 1 91 ? 0.416 -10.275 -6.425 1.00 93.19 91 HIS A N 1
ATOM 698 C CA . HIS A 1 91 ? 1.033 -10.982 -7.550 1.00 93.19 91 HIS A CA 1
ATOM 699 C C . HIS A 1 91 ? -0.015 -11.446 -8.573 1.00 93.19 91 HIS A C 1
ATOM 701 O O . HIS A 1 91 ? -1.190 -11.652 -8.243 1.00 93.19 91 HIS A O 1
ATOM 707 N N . ASP A 1 92 ? 0.423 -11.577 -9.830 1.00 91.69 92 ASP A N 1
ATOM 708 C CA . ASP A 1 92 ? -0.369 -12.083 -10.959 1.00 91.69 92 ASP A CA 1
ATOM 709 C C . ASP A 1 92 ? -1.748 -11.417 -11.098 1.00 91.69 92 ASP A C 1
ATOM 711 O O . ASP A 1 92 ? -2.764 -12.048 -11.396 1.00 91.69 92 ASP A O 1
ATOM 715 N N . CYS A 1 93 ? -1.809 -10.109 -10.840 1.00 96.00 93 CYS A N 1
ATOM 716 C CA . CYS A 1 93 ? -3.046 -9.341 -10.870 1.00 96.00 93 CYS A CA 1
ATOM 717 C C . CYS A 1 93 ? -2.980 -8.227 -11.925 1.00 96.00 93 CYS A C 1
ATOM 719 O O . CYS A 1 93 ? -2.220 -7.270 -11.748 1.00 96.00 93 CYS A O 1
ATOM 721 N N . PRO A 1 94 ? -3.828 -8.266 -12.974 1.00 95.81 94 PRO A N 1
ATOM 722 C CA . PRO A 1 94 ? -3.861 -7.221 -13.999 1.00 95.81 94 PRO A CA 1
ATOM 723 C C . PRO A 1 94 ? -4.123 -5.815 -13.443 1.00 95.81 94 PRO A C 1
ATOM 725 O O . PRO A 1 94 ? -3.598 -4.841 -13.967 1.00 95.81 94 PRO A O 1
ATOM 728 N N . ALA A 1 95 ? -4.892 -5.695 -12.355 1.00 95.06 95 ALA A N 1
ATOM 729 C CA . ALA A 1 95 ? -5.166 -4.411 -11.704 1.00 95.06 95 ALA A CA 1
ATOM 730 C C . ALA A 1 95 ? -3.997 -3.889 -10.841 1.00 95.06 95 ALA A C 1
ATOM 732 O O . ALA A 1 95 ? -4.020 -2.740 -10.401 1.00 95.06 95 ALA A O 1
ATOM 733 N N . CYS A 1 96 ? -2.982 -4.715 -10.576 1.00 96.88 96 CYS A N 1
ATOM 734 C CA . CYS A 1 96 ? -1.790 -4.341 -9.810 1.00 96.88 96 CYS A CA 1
ATOM 735 C C . CYS A 1 96 ? -0.529 -4.242 -10.672 1.00 96.88 96 CYS A C 1
ATOM 737 O O . CYS A 1 96 ? 0.492 -3.790 -10.166 1.00 96.88 96 CYS A O 1
ATOM 739 N N . VAL A 1 97 ? -0.588 -4.630 -11.952 1.00 96.31 97 VAL A N 1
ATOM 740 C CA . VAL A 1 97 ? 0.588 -4.688 -12.837 1.00 96.31 97 VAL A CA 1
ATOM 741 C C . VAL A 1 97 ? 1.329 -3.353 -12.916 1.00 96.31 97 VAL A C 1
ATOM 743 O O . VAL A 1 97 ? 2.552 -3.329 -12.915 1.00 96.31 97 VAL A O 1
ATOM 746 N N . THR A 1 98 ? 0.601 -2.234 -12.908 1.00 95.19 98 THR A N 1
ATOM 747 C CA . THR A 1 98 ? 1.207 -0.902 -12.950 1.00 95.19 98 THR A CA 1
ATOM 748 C C . THR A 1 98 ? 2.076 -0.633 -11.726 1.00 95.19 98 THR A C 1
ATOM 750 O O . THR A 1 98 ? 3.168 -0.110 -11.887 1.00 95.19 98 THR A O 1
ATOM 753 N N . THR A 1 99 ? 1.651 -1.051 -10.529 1.00 95.62 99 THR A N 1
ATOM 754 C CA . THR A 1 99 ? 2.440 -0.881 -9.298 1.00 95.62 99 THR A CA 1
ATOM 755 C C . THR A 1 99 ? 3.765 -1.644 -9.376 1.00 95.62 99 THR A C 1
ATOM 757 O O . THR A 1 99 ? 4.800 -1.118 -8.982 1.00 95.62 99 THR A O 1
ATOM 760 N N . TRP A 1 100 ? 3.746 -2.859 -9.934 1.00 95.94 100 TRP A N 1
ATOM 761 C CA . TRP A 1 100 ? 4.954 -3.659 -10.162 1.00 95.94 100 TRP A CA 1
ATOM 762 C C . TRP A 1 100 ? 5.897 -3.000 -11.174 1.00 95.94 100 TRP A C 1
ATOM 764 O O . TRP A 1 100 ? 7.075 -2.812 -10.890 1.00 95.94 100 TRP A O 1
ATOM 774 N N . ILE A 1 101 ? 5.363 -2.577 -12.324 1.00 95.44 101 ILE A N 1
ATOM 775 C CA . ILE A 1 101 ? 6.141 -1.899 -13.373 1.00 95.44 101 ILE A CA 1
ATOM 776 C C . ILE A 1 101 ? 6.764 -0.600 -12.847 1.00 95.44 101 ILE A C 1
ATOM 778 O O . ILE A 1 101 ? 7.912 -0.287 -13.160 1.00 95.44 101 ILE A O 1
ATOM 782 N N . GLU A 1 102 ? 6.018 0.176 -12.060 1.00 94.25 102 GLU A N 1
ATOM 783 C CA . GLU A 1 102 ? 6.511 1.422 -11.472 1.00 94.25 102 GLU A CA 1
ATOM 784 C C . GLU A 1 102 ? 7.664 1.172 -10.496 1.00 94.25 102 GLU A C 1
ATOM 786 O O . GLU A 1 102 ? 8.664 1.887 -10.569 1.00 94.25 102 GLU A O 1
ATOM 791 N N . ALA A 1 103 ? 7.569 0.140 -9.653 1.00 93.62 103 ALA A N 1
ATOM 792 C CA . ALA A 1 103 ? 8.639 -0.239 -8.731 1.00 93.62 103 ALA A CA 1
ATOM 793 C C . ALA A 1 103 ? 9.888 -0.766 -9.458 1.00 93.62 103 ALA A C 1
ATOM 795 O O . ALA A 1 103 ? 11.011 -0.395 -9.112 1.00 93.62 103 ALA A O 1
ATOM 796 N N . GLU A 1 104 ? 9.720 -1.578 -10.506 1.00 93.44 104 GLU A N 1
ATOM 797 C CA . GLU A 1 104 ? 10.839 -2.036 -11.342 1.00 93.44 104 GLU A CA 1
ATOM 798 C C . GLU A 1 104 ? 11.538 -0.867 -12.042 1.00 93.44 104 GLU A C 1
ATOM 800 O O . GLU A 1 104 ? 12.768 -0.791 -12.060 1.00 93.44 104 GLU A O 1
ATOM 805 N N . ARG A 1 105 ? 10.765 0.075 -12.596 1.00 93.56 105 ARG A N 1
ATOM 806 C CA . ARG A 1 105 ? 11.317 1.281 -13.219 1.00 93.56 105 ARG A CA 1
ATOM 807 C C . ARG A 1 105 ? 12.062 2.137 -12.196 1.00 93.56 105 ARG A C 1
ATOM 809 O O . ARG A 1 105 ? 13.177 2.567 -12.469 1.00 93.56 105 ARG A O 1
ATOM 816 N N . CYS A 1 106 ? 11.481 2.339 -11.015 1.00 91.94 106 CYS A N 1
ATOM 817 C CA . CYS A 1 106 ? 12.118 3.074 -9.926 1.00 91.94 106 CYS A CA 1
ATOM 818 C C . CYS A 1 106 ? 13.465 2.437 -9.538 1.00 91.94 106 CYS A C 1
ATOM 820 O O . CYS A 1 106 ? 14.473 3.135 -9.444 1.00 91.94 106 CYS A O 1
ATOM 822 N N . ALA A 1 107 ? 13.530 1.103 -9.436 1.00 89.69 107 ALA A N 1
ATOM 823 C CA . ALA A 1 107 ? 14.778 0.378 -9.171 1.00 89.69 107 ALA A CA 1
ATOM 824 C C . ALA A 1 107 ? 15.873 0.635 -10.223 1.00 89.69 107 ALA A C 1
ATOM 826 O O . ALA A 1 107 ? 17.056 0.634 -9.893 1.00 89.69 107 ALA A O 1
ATOM 827 N N . GLN A 1 108 ? 15.488 0.823 -11.490 1.00 91.12 108 GLN A N 1
ATOM 828 C CA . GLN A 1 108 ? 16.419 1.085 -12.594 1.00 91.12 108 GLN A CA 1
ATOM 829 C C . GLN A 1 108 ? 16.905 2.538 -12.626 1.00 91.12 108 GLN A C 1
ATOM 831 O O . GLN A 1 108 ? 18.015 2.804 -13.087 1.00 91.12 108 GLN A O 1
ATOM 836 N N . GLU A 1 109 ? 16.068 3.473 -12.178 1.00 91.56 109 GLU A N 1
ATOM 837 C CA . GLU A 1 109 ? 16.351 4.911 -12.192 1.00 91.56 109 GLU A CA 1
ATOM 838 C C . GLU A 1 109 ? 17.123 5.367 -10.943 1.00 91.56 109 GLU A C 1
ATOM 840 O O . GLU A 1 109 ? 17.912 6.315 -11.012 1.00 91.56 109 GLU A O 1
ATOM 845 N N . LEU A 1 110 ? 16.936 4.686 -9.810 1.00 88.00 110 LEU A N 1
ATOM 846 C CA . LEU A 1 110 ? 17.618 5.016 -8.564 1.00 88.00 110 LEU A CA 1
ATOM 847 C C . LEU A 1 110 ? 19.114 4.657 -8.583 1.00 88.00 110 LEU A C 1
ATOM 849 O O . LEU A 1 110 ? 19.527 3.651 -9.165 1.00 88.00 110 LEU A O 1
ATOM 853 N N . PRO A 1 111 ? 19.961 5.435 -7.878 1.00 88.62 111 PRO A N 1
ATOM 854 C CA . PRO A 1 111 ? 21.332 5.026 -7.602 1.00 88.62 111 PRO A CA 1
ATOM 855 C C . PRO A 1 111 ? 21.372 3.661 -6.902 1.00 88.62 111 PRO A C 1
ATOM 857 O O . PRO A 1 111 ? 20.573 3.397 -6.012 1.00 88.62 111 PRO A O 1
ATOM 860 N N . ALA A 1 112 ? 22.369 2.830 -7.218 1.00 79.88 112 ALA A N 1
ATOM 861 C CA . ALA A 1 112 ? 22.465 1.446 -6.729 1.00 79.88 112 ALA A CA 1
ATOM 862 C C . ALA A 1 112 ? 22.481 1.271 -5.190 1.00 79.88 112 ALA A C 1
ATOM 864 O O . ALA A 1 112 ? 22.326 0.156 -4.705 1.00 79.88 112 ALA A O 1
ATOM 865 N N . ALA A 1 113 ? 22.703 2.344 -4.423 1.00 81.19 113 ALA A N 1
ATOM 866 C CA . ALA A 1 113 ? 22.695 2.338 -2.956 1.00 81.19 113 ALA A CA 1
ATOM 867 C C . ALA A 1 113 ? 21.458 3.026 -2.343 1.00 81.19 113 ALA A C 1
ATOM 869 O O . ALA A 1 113 ? 21.393 3.202 -1.126 1.00 81.19 113 ALA A O 1
ATOM 870 N N . SER A 1 114 ? 20.504 3.462 -3.165 1.00 87.38 114 SER A N 1
ATOM 871 C CA . SER A 1 114 ? 19.297 4.159 -2.730 1.00 87.38 114 SER A CA 1
ATOM 872 C C . SER A 1 114 ? 18.143 3.175 -2.577 1.00 87.38 114 SER A C 1
ATOM 874 O O . SER A 1 114 ? 17.792 2.470 -3.518 1.00 87.38 114 SER A O 1
ATOM 876 N N . ALA A 1 115 ? 17.527 3.158 -1.397 1.00 88.94 115 ALA A N 1
ATOM 877 C CA . ALA A 1 115 ? 16.281 2.434 -1.182 1.00 88.94 115 ALA A CA 1
ATOM 878 C C . ALA A 1 115 ? 15.111 3.182 -1.841 1.00 88.94 115 ALA A C 1
ATOM 880 O O . ALA A 1 115 ? 15.039 4.410 -1.753 1.00 88.94 115 ALA A O 1
ATOM 881 N N . GLN A 1 116 ? 14.170 2.442 -2.438 1.00 92.81 116 GLN A N 1
ATOM 882 C CA . GLN A 1 116 ? 12.916 3.009 -2.960 1.00 92.81 116 GLN A CA 1
ATOM 883 C C . GLN A 1 116 ? 12.004 3.534 -1.854 1.00 92.81 116 GLN A C 1
ATOM 885 O O . GLN A 1 116 ? 11.132 4.361 -2.111 1.00 92.81 116 GLN A O 1
ATOM 890 N N . PHE A 1 117 ? 12.206 3.056 -0.625 1.00 92.75 117 PHE A N 1
ATOM 891 C CA . PHE A 1 117 ? 11.406 3.428 0.524 1.00 92.75 117 PHE A CA 1
ATOM 892 C C . PHE A 1 117 ? 12.263 3.868 1.705 1.00 92.75 117 PHE A C 1
ATOM 894 O O . PHE A 1 117 ? 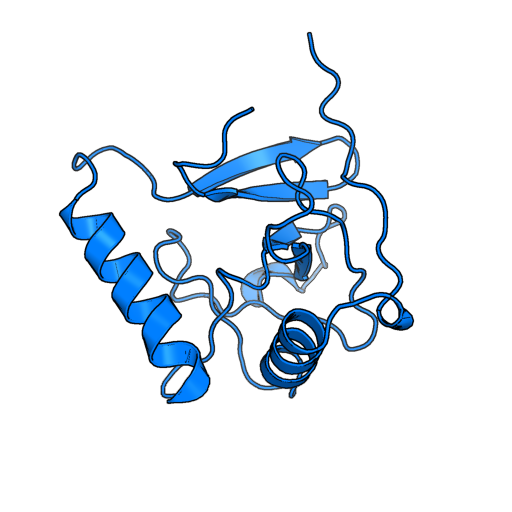13.346 3.342 1.970 1.00 92.75 117 PHE A O 1
ATOM 901 N N . HIS A 1 118 ? 11.718 4.803 2.471 1.00 90.38 118 HIS A N 1
ATOM 902 C CA . HIS A 1 118 ? 12.211 5.213 3.770 1.00 90.38 118 HIS A CA 1
ATOM 903 C C . HIS A 1 118 ? 11.282 4.689 4.863 1.00 90.38 118 HIS A C 1
ATOM 905 O O . HIS A 1 118 ? 10.068 4.896 4.822 1.00 90.38 118 HIS A O 1
ATOM 911 N N . VAL A 1 119 ? 11.873 4.052 5.873 1.00 90.38 119 VAL A N 1
ATOM 912 C CA . VAL A 1 119 ? 11.161 3.617 7.076 1.00 90.38 119 VAL A CA 1
ATOM 913 C C . VAL A 1 119 ? 11.197 4.744 8.102 1.00 90.38 119 VAL A C 1
ATOM 915 O O . VAL A 1 119 ? 12.262 5.232 8.483 1.00 90.38 119 VAL A O 1
ATOM 918 N N . VAL A 1 120 ? 10.020 5.177 8.543 1.00 88.94 120 VAL A N 1
ATOM 919 C CA . VAL A 1 120 ? 9.860 6.244 9.529 1.00 88.94 120 VAL A CA 1
ATOM 920 C C . VAL A 1 120 ? 9.166 5.698 10.761 1.00 88.94 120 VAL A C 1
ATOM 922 O O . VAL A 1 120 ? 7.965 5.442 10.756 1.00 88.94 120 VAL A O 1
ATOM 925 N N . GLU A 1 121 ? 9.915 5.576 11.847 1.00 87.44 121 GLU A N 1
ATOM 926 C CA . GLU A 1 121 ? 9.371 5.158 13.131 1.00 87.44 121 GLU A CA 1
ATOM 927 C C . GLU A 1 121 ? 8.770 6.344 13.892 1.00 87.44 121 GLU A C 1
ATOM 929 O O . GLU A 1 121 ? 9.353 7.428 13.997 1.00 87.44 121 GLU A O 1
ATOM 934 N N . THR A 1 122 ? 7.587 6.124 14.452 1.00 81.50 122 THR A N 1
ATOM 935 C CA . THR A 1 122 ? 6.910 7.039 15.373 1.00 81.50 122 THR A CA 1
ATOM 936 C C . THR A 1 122 ? 6.509 6.265 16.630 1.00 81.50 122 THR A C 1
ATOM 938 O O . THR A 1 122 ? 6.443 5.035 16.593 1.00 81.50 122 THR A O 1
ATOM 941 N N . PRO A 1 123 ? 6.154 6.940 17.738 1.00 81.19 123 PRO A N 1
ATOM 942 C CA . PRO A 1 123 ? 5.689 6.247 18.940 1.00 81.19 123 PRO A CA 1
ATOM 943 C C . PRO A 1 123 ? 4.445 5.365 18.742 1.00 81.19 123 PRO A C 1
ATOM 945 O O . PRO A 1 123 ? 4.155 4.548 19.608 1.00 81.19 123 PRO A O 1
ATOM 948 N N . ALA A 1 124 ? 3.688 5.553 17.654 1.00 81.69 124 ALA A N 1
ATOM 949 C CA . ALA A 1 124 ? 2.409 4.878 17.431 1.00 81.69 124 ALA A CA 1
ATOM 950 C C . ALA A 1 124 ? 2.342 4.047 16.138 1.00 81.69 124 ALA A C 1
ATOM 952 O O . ALA A 1 124 ? 1.378 3.310 15.962 1.00 81.69 124 ALA A O 1
ATOM 953 N N . ALA A 1 125 ? 3.319 4.160 15.235 1.00 87.00 125 ALA A N 1
ATOM 954 C CA . ALA A 1 125 ? 3.345 3.438 13.962 1.00 87.00 125 ALA A CA 1
ATOM 955 C C . ALA A 1 125 ? 4.740 3.454 13.322 1.00 87.00 125 ALA A C 1
ATOM 957 O O . ALA A 1 125 ? 5.513 4.394 13.533 1.00 87.00 125 ALA A O 1
ATOM 958 N N . VAL A 1 126 ? 5.004 2.472 12.465 1.00 89.88 126 VAL A N 1
ATOM 959 C CA . VAL A 1 126 ? 6.082 2.500 11.473 1.00 89.88 126 VAL A CA 1
ATOM 960 C C . VAL A 1 126 ? 5.463 2.876 10.132 1.00 89.88 126 VAL A C 1
ATOM 962 O O . VAL A 1 126 ? 4.522 2.228 9.688 1.00 89.88 126 VAL A O 1
ATOM 965 N N . VAL A 1 127 ? 5.945 3.935 9.490 1.00 91.00 127 VAL A N 1
ATOM 966 C CA . VAL A 1 127 ? 5.410 4.418 8.211 1.00 91.00 127 VAL A CA 1
ATOM 967 C C . VAL A 1 127 ? 6.420 4.153 7.110 1.00 91.00 127 VAL A C 1
ATOM 969 O O . VAL A 1 127 ? 7.577 4.555 7.231 1.00 91.00 127 VAL A O 1
ATOM 972 N N . LEU A 1 128 ? 5.971 3.505 6.040 1.00 92.56 128 LEU A N 1
ATOM 973 C CA . LEU A 1 128 ? 6.762 3.314 4.835 1.00 92.56 128 LEU A CA 1
ATOM 974 C C . LEU A 1 128 ? 6.424 4.417 3.827 1.00 92.56 128 LEU A C 1
ATOM 976 O O . LEU A 1 128 ? 5.268 4.554 3.424 1.00 92.56 128 LEU A O 1
ATOM 980 N N . LEU A 1 129 ? 7.426 5.210 3.453 1.00 91.31 129 LEU A N 1
ATOM 981 C CA . LEU A 1 129 ? 7.294 6.355 2.545 1.00 91.31 129 LEU A CA 1
ATOM 982 C C . LEU A 1 129 ? 8.163 6.128 1.316 1.00 91.31 129 LEU A C 1
ATOM 984 O O . LEU A 1 129 ? 9.272 5.617 1.455 1.00 91.31 129 LEU A O 1
ATOM 988 N N . HIS A 1 130 ? 7.677 6.486 0.133 1.00 92.25 130 HIS A N 1
ATOM 989 C CA . HIS A 1 130 ? 8.458 6.373 -1.097 1.00 92.25 130 HIS A CA 1
ATOM 990 C C . HIS A 1 130 ? 9.648 7.347 -1.076 1.00 92.25 130 HIS A C 1
ATOM 992 O O . HIS A 1 130 ? 9.623 8.349 -0.367 1.00 92.25 130 HIS A O 1
ATOM 998 N N . TYR A 1 131 ? 10.706 7.093 -1.844 1.00 88.00 131 TYR A N 1
ATOM 999 C CA . TYR A 1 131 ? 11.916 7.927 -1.806 1.00 88.00 131 TYR A CA 1
ATOM 1000 C C . TYR A 1 131 ? 11.652 9.391 -2.218 1.00 88.00 131 TYR A C 1
ATOM 1002 O O . TYR A 1 131 ? 12.320 10.311 -1.749 1.00 88.00 131 TYR A O 1
ATOM 1010 N N . GLU A 1 132 ? 10.655 9.605 -3.081 1.00 87.06 132 GLU A N 1
ATOM 1011 C CA . GLU A 1 132 ? 10.206 10.931 -3.539 1.00 87.06 132 GLU A CA 1
ATOM 1012 C C . GLU A 1 132 ? 9.286 11.630 -2.532 1.00 87.06 132 GLU A C 1
ATOM 1014 O O . GLU A 1 132 ? 8.964 12.805 -2.698 1.00 87.06 132 GLU A O 1
ATOM 1019 N N . ASP A 1 133 ? 8.844 10.930 -1.486 1.00 84.75 133 ASP A N 1
ATOM 1020 C CA . ASP A 1 133 ? 7.957 11.493 -0.480 1.00 84.75 133 ASP A CA 1
ATOM 1021 C C . ASP A 1 133 ? 8.740 12.414 0.461 1.00 84.75 133 ASP A C 1
ATOM 1023 O O . ASP A 1 133 ? 9.328 12.001 1.466 1.00 84.75 133 ASP A O 1
ATOM 1027 N N . HIS A 1 134 ? 8.709 13.704 0.144 1.00 72.56 134 HIS A N 1
ATOM 1028 C CA . HIS A 1 134 ? 9.277 14.771 0.955 1.00 72.56 134 HIS A CA 1
ATOM 1029 C C . HIS A 1 134 ? 8.281 15.942 1.109 1.00 72.56 134 HIS A C 1
ATOM 1031 O O . HIS A 1 134 ? 7.402 16.109 0.261 1.00 72.56 134 HIS A O 1
ATOM 1037 N N . PRO A 1 135 ? 8.388 16.748 2.188 1.00 61.03 135 PRO A N 1
ATOM 1038 C CA . PRO A 1 135 ? 7.613 17.982 2.350 1.00 61.03 135 PRO A CA 1
ATOM 1039 C C . PRO A 1 135 ? 7.788 18.987 1.205 1.00 61.03 135 PRO A C 1
ATOM 1041 O O . PRO A 1 135 ? 8.835 18.937 0.517 1.00 61.03 135 PRO A O 1
#

Foldseek 3Di:
DDQQDFAAWDDLVPDDPVLNVLVCVLQVPAFKAFAQAPVRVFTKHADPPWIWGADSQDNVFAIWTWIFTPVCVVVHDPATETEGSLRIAHPPDPVRVVNNVVSVVVCVPDDVPDRQWDWDDHPHHIYTDGPPDDD

Sequence (135 aa):
MSIRTVSPLVIAAELGRYARSRLDHLTDGRPLYIPGFDTEADPVVATGTAALYRHPYSVSQLPLLTVHFDTMLDPAPVTPWLVSLAHLAHHDCPACVTTWIEAERCAQELPAASAQFHVVETPAAVVLLHYEDHP

pLDDT: mean 84.82, std 11.71, range [32.12, 96.88]

Secondary structure (DSSP, 8-state):
----PPPPEE-GGG--HHHHHHHHHHTSSSPBB-TTSTTTTS-EE--TT--EE--SS-TTSPPEEEEEEGGG-TTPPSSPEEEETTS-B-TT-TTTHHHHHHHHHHHHHS-TT--SEEEEE-SS-EEEEETT---

Organism: NCBI:txid1807

Radius of gyration: 14.31 Å; chains: 1; bounding box: 40×33×33 Å